Protein AF-A0A1I5ZG43-F1 (afdb_monomer)

Sequence (132 aa):
MWAELVRTEQGEQDSATDPEVGKAPPLRSTNGYVPAGAVTEVSAPRVLEYAWLHEDEPVGRVRWELSYDDEVGSRLVLTQTVPAHLARLLPVALAAWQVHLELFFAALHGEIRCPWPTERTDELTRRYAERS

InterPro domains:
  IPR023393 START-like domain superfamily [G3DSA:3.30.530.20] (7-132)

Solvent-accessible surface area (backbone atoms only — not comparable to full-atom values): 8101 Å² total; per-residue (Å²): 138,88,88,85,83,86,86,87,86,86,84,85,84,82,72,87,63,78,74,46,69,73,34,71,60,59,69,93,81,58,56,94,82,56,44,75,36,40,17,71,43,70,45,88,90,34,37,43,27,24,28,28,36,57,95,90,37,79,60,36,40,39,36,41,39,45,48,78,42,97,89,83,41,78,45,79,47,79,49,73,54,76,48,77,94,52,54,88,50,46,25,54,48,53,16,45,51,52,49,51,51,58,46,52,56,34,40,76,73,72,42,81,77,76,73,78,64,58,72,59,32,54,53,37,20,53,58,38,55,77,74,110

Radius of gyration: 17.28 Å; Cα contacts (8 Å, |Δi|>4): 172; chains: 1; bounding box: 50×45×38 Å

Foldseek 3Di:
DPPDPPDPDPPDPPPVDPQDFQDWDRPLVDDDLFAWDGWHDDDPPAKTKTFTDDPNDGAWMWIWGWDADPVPGIDIDIDTDHDPVRVVSVLLVVLRVVQSVVQVVCVVVVHHDPDRPVVSSVVSSVVVVVVD

Nearest PDB structures (foldseek):
  4fpw-assembly3_B  TM=7.584E-01  e=2.970E-03  Micromonospora echinospora
  4fpw-assembly3_A  TM=7.471E-01  e=9.300E-03  Micromonospora echinospora
  2luz-assembly1_A  TM=7.231E-01  e=2.432E-02  Micromonospora echinospora
  6pny-assembly1_A  TM=4.427E-01  e=4.347E-01  Francisella tularensis subsp. tularensis SCHU S4
  4r9m-assembly1_C  TM=5.813E-01  e=1.838E+00  Escherichia coli K-12

Organism: NCBI:txid587909

Structure (mmCIF, N/CA/C/O backbone):
data_AF-A0A1I5ZG43-F1
#
_entry.id   AF-A0A1I5ZG43-F1
#
loop_
_atom_site.group_PDB
_atom_site.id
_atom_site.type_symbol
_atom_site.label_atom_id
_atom_site.label_alt_id
_atom_site.label_comp_id
_atom_site.label_asym_id
_atom_site.label_entity_id
_atom_site.label_seq_id
_atom_site.pdbx_PDB_ins_code
_atom_site.Cartn_x
_atom_site.Cartn_y
_atom_site.Cartn_z
_atom_site.occupancy
_atom_site.B_iso_or_equiv
_atom_site.auth_seq_id
_atom_site.auth_comp_id
_atom_site.auth_asym_id
_atom_site.auth_atom_id
_atom_site.pdbx_PDB_model_num
ATOM 1 N N . MET A 1 1 ? 31.359 30.556 17.373 1.00 36.28 1 MET A N 1
ATOM 2 C CA . MET A 1 1 ? 31.011 30.498 15.940 1.00 36.28 1 MET A CA 1
ATOM 3 C C . MET A 1 1 ? 30.624 29.049 15.667 1.00 36.28 1 MET A C 1
ATOM 5 O O . MET A 1 1 ? 31.503 28.227 15.493 1.00 36.28 1 MET A O 1
ATOM 9 N N . TRP A 1 2 ? 29.342 28.714 15.837 1.00 37.62 2 TRP A N 1
ATOM 10 C CA . TRP A 1 2 ? 28.825 27.338 15.987 1.00 37.62 2 TRP A CA 1
ATOM 11 C C . TRP A 1 2 ? 28.055 26.852 14.741 1.00 37.62 2 TRP A C 1
ATOM 13 O O . TRP A 1 2 ? 27.032 26.191 14.859 1.00 37.62 2 TRP A O 1
ATOM 23 N N . ALA A 1 3 ? 28.496 27.216 13.537 1.00 41.72 3 ALA A N 1
ATOM 24 C CA . ALA A 1 3 ? 27.697 27.054 12.317 1.00 41.72 3 ALA A CA 1
ATOM 25 C C . ALA A 1 3 ? 28.169 25.921 11.387 1.00 41.72 3 ALA A C 1
ATOM 27 O O . ALA A 1 3 ? 28.091 26.073 10.173 1.00 41.72 3 ALA A O 1
ATOM 28 N N . GLU A 1 4 ? 28.638 24.792 11.927 1.00 43.75 4 GLU A N 1
ATOM 29 C CA . GLU A 1 4 ? 29.155 23.697 11.082 1.00 43.75 4 GLU A CA 1
ATOM 30 C C . GLU A 1 4 ? 28.833 22.277 11.578 1.00 43.75 4 GLU A C 1
ATOM 32 O O . GLU A 1 4 ? 29.546 21.333 11.266 1.00 43.75 4 GLU A O 1
ATOM 37 N N . LEU A 1 5 ? 27.740 22.098 12.333 1.00 50.06 5 LEU A N 1
ATOM 38 C CA . LEU A 1 5 ? 27.411 20.798 12.944 1.00 50.06 5 LEU A CA 1
ATOM 39 C C . LEU A 1 5 ? 26.039 20.194 12.605 1.00 50.06 5 LEU A C 1
ATOM 41 O O . LEU A 1 5 ? 25.608 19.284 13.299 1.00 50.06 5 LEU A O 1
ATOM 45 N N . VAL A 1 6 ? 25.346 20.622 11.543 1.00 49.09 6 VAL A N 1
ATOM 46 C CA . VAL A 1 6 ? 24.092 19.950 11.125 1.00 49.09 6 VAL A CA 1
ATOM 47 C C . VAL A 1 6 ? 23.915 19.977 9.605 1.00 49.09 6 VAL A C 1
ATOM 49 O O . VAL A 1 6 ? 23.073 20.719 9.094 1.00 49.09 6 VAL A O 1
ATOM 52 N N . ARG A 1 7 ? 24.710 19.213 8.836 1.00 43.28 7 ARG A N 1
ATOM 53 C CA . ARG A 1 7 ? 24.337 18.962 7.426 1.00 43.28 7 ARG A CA 1
ATOM 54 C C . ARG A 1 7 ? 24.888 17.714 6.722 1.00 43.28 7 ARG A C 1
ATOM 56 O O . ARG A 1 7 ? 24.869 17.680 5.497 1.00 43.28 7 ARG A O 1
ATOM 63 N N . THR A 1 8 ? 25.294 16.669 7.437 1.00 38.72 8 THR A N 1
ATOM 64 C CA . THR A 1 8 ? 25.836 15.452 6.790 1.00 38.72 8 THR A CA 1
ATOM 65 C C . THR A 1 8 ? 25.408 14.141 7.456 1.00 38.72 8 THR A C 1
ATOM 67 O O . THR A 1 8 ? 26.182 13.198 7.493 1.00 38.72 8 THR A O 1
ATOM 70 N N . GLU A 1 9 ? 24.165 14.040 7.943 1.00 35.47 9 GLU A N 1
ATOM 71 C CA . GLU A 1 9 ? 23.626 12.770 8.484 1.00 35.47 9 GLU A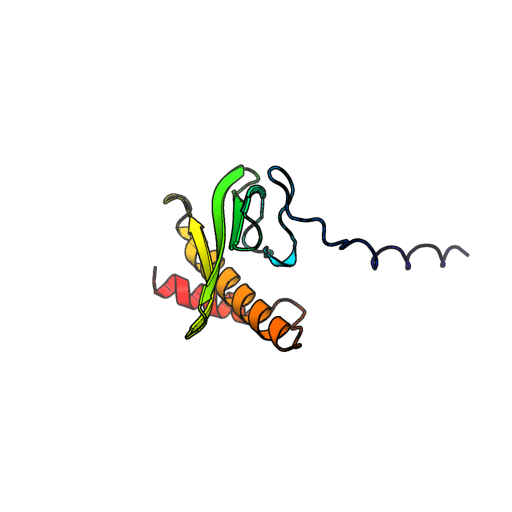 CA 1
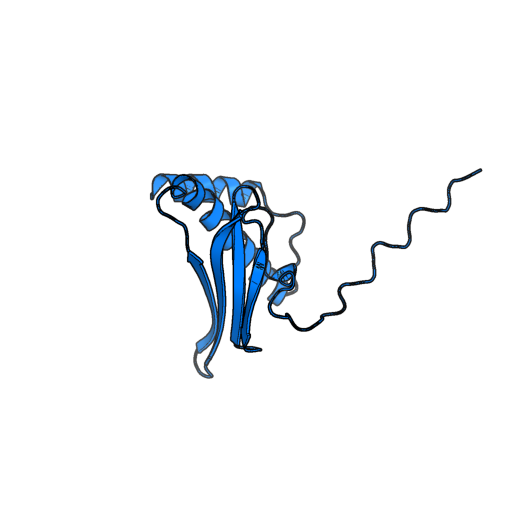ATOM 72 C C . GLU A 1 9 ? 22.196 12.437 8.007 1.00 35.47 9 GLU A C 1
ATOM 74 O O . GLU A 1 9 ? 21.424 11.809 8.721 1.00 35.47 9 GLU A O 1
ATOM 79 N N . GLN A 1 10 ? 21.802 12.846 6.794 1.00 40.44 10 GLN A N 1
ATOM 80 C CA . GLN A 1 10 ? 20.482 12.489 6.225 1.00 40.44 10 GLN A CA 1
ATOM 81 C C . GLN A 1 10 ? 20.544 11.855 4.825 1.00 40.44 10 GLN A C 1
ATOM 83 O O . GLN A 1 10 ? 19.561 11.868 4.092 1.00 40.44 10 GLN A O 1
ATOM 88 N N . GLY A 1 11 ? 21.696 11.292 4.448 1.00 38.09 11 GLY A N 1
ATOM 89 C CA . GLY A 1 11 ? 21.906 10.696 3.123 1.00 38.09 11 GLY A CA 1
ATOM 90 C C . GLY A 1 11 ? 22.097 9.179 3.082 1.00 38.09 11 GLY A C 1
ATOM 91 O O . GLY A 1 11 ? 22.130 8.627 1.991 1.00 38.09 11 GLY A O 1
ATOM 92 N N . GLU A 1 12 ? 22.224 8.490 4.217 1.00 39.84 12 GLU A N 1
ATOM 93 C CA . GLU A 1 12 ? 22.793 7.137 4.216 1.00 39.84 12 GLU A CA 1
ATOM 94 C C . GLU A 1 12 ? 22.157 6.260 5.303 1.00 39.84 12 GLU A C 1
ATOM 96 O O . GLU A 1 12 ? 22.670 6.194 6.417 1.00 39.84 12 GLU A O 1
ATOM 101 N N . GLN A 1 13 ? 21.006 5.647 4.997 1.00 39.19 13 GLN A N 1
ATOM 102 C CA . GLN A 1 13 ? 20.507 4.393 5.598 1.00 39.19 13 GLN A CA 1
ATOM 103 C C . GLN A 1 13 ? 19.151 4.004 4.974 1.00 39.19 13 GLN A C 1
ATOM 105 O O . GLN A 1 13 ? 18.124 3.936 5.635 1.00 39.19 13 GLN A O 1
ATOM 110 N N . ASP A 1 14 ? 19.152 3.741 3.669 1.00 43.97 14 ASP A N 1
ATOM 111 C CA . ASP A 1 14 ? 18.188 2.820 3.051 1.00 43.97 14 ASP A CA 1
ATOM 112 C C . ASP A 1 14 ? 19.014 1.621 2.565 1.00 43.97 14 ASP A C 1
ATOM 114 O O . ASP A 1 14 ? 19.097 1.320 1.376 1.00 43.97 14 ASP A O 1
ATOM 118 N N . SER A 1 15 ? 19.768 0.991 3.480 1.00 40.56 15 SER A N 1
ATOM 119 C CA . SER A 1 15 ? 20.308 -0.335 3.193 1.00 40.56 15 SER A CA 1
ATOM 120 C C . SER A 1 15 ? 19.087 -1.224 3.052 1.00 40.56 15 SER A C 1
ATOM 122 O O . SER A 1 15 ? 18.428 -1.485 4.061 1.00 40.56 15 SER A O 1
ATOM 124 N N . ALA A 1 16 ? 18.759 -1.591 1.810 1.00 55.62 16 ALA A N 1
ATOM 125 C CA . ALA A 1 16 ? 17.670 -2.486 1.450 1.00 55.62 16 ALA A CA 1
ATOM 126 C C . ALA A 1 16 ? 17.824 -3.791 2.239 1.00 55.62 16 ALA A C 1
ATOM 128 O O . ALA A 1 16 ? 18.484 -4.734 1.817 1.00 55.62 16 ALA A O 1
ATOM 129 N N . THR A 1 17 ? 17.289 -3.775 3.451 1.00 67.00 17 THR A N 1
ATOM 130 C CA . THR A 1 17 ? 17.167 -4.933 4.311 1.00 67.00 17 THR A CA 1
ATOM 131 C C . THR A 1 17 ? 15.920 -5.614 3.805 1.00 67.00 17 THR A C 1
ATOM 133 O O . THR A 1 17 ? 14.896 -4.944 3.615 1.00 67.00 17 THR A O 1
ATOM 136 N N . ASP A 1 18 ? 16.024 -6.906 3.515 1.00 84.12 18 ASP A N 1
ATOM 137 C CA . ASP A 1 18 ? 14.862 -7.661 3.077 1.00 84.12 18 ASP A CA 1
ATOM 138 C C . ASP A 1 18 ? 13.730 -7.449 4.090 1.00 84.12 18 ASP A C 1
ATOM 140 O O . ASP A 1 18 ? 13.981 -7.412 5.298 1.00 84.12 18 ASP A O 1
ATOM 144 N N . PRO A 1 19 ? 12.491 -7.227 3.627 1.00 90.50 19 PRO A N 1
ATOM 145 C CA . PRO A 1 19 ? 11.383 -7.020 4.539 1.00 90.50 19 PRO A CA 1
ATOM 146 C C . PRO A 1 19 ? 11.250 -8.226 5.474 1.00 90.50 19 PRO A C 1
ATOM 148 O O . PRO A 1 19 ? 11.302 -9.378 5.042 1.00 90.50 19 PRO A O 1
ATOM 151 N N . GLU A 1 20 ? 11.043 -7.951 6.758 1.00 95.12 20 GLU A N 1
ATOM 152 C CA . GLU A 1 20 ? 10.937 -8.966 7.805 1.00 95.12 20 GLU A CA 1
ATOM 153 C C . GLU A 1 20 ? 9.598 -8.851 8.532 1.00 95.12 20 GLU A C 1
ATOM 155 O O . GLU A 1 20 ? 9.153 -7.756 8.887 1.00 95.12 20 GLU A O 1
ATOM 160 N N . VAL A 1 21 ? 8.971 -9.996 8.811 1.00 97.25 21 VAL A N 1
ATOM 161 C CA . VAL A 1 21 ? 7.737 -10.058 9.604 1.00 97.25 21 VAL A CA 1
ATOM 162 C C . VAL A 1 21 ? 7.967 -9.447 10.989 1.00 97.25 21 VAL A C 1
ATOM 164 O O . VAL A 1 21 ? 8.966 -9.711 11.655 1.00 97.25 21 VAL A O 1
ATOM 167 N N . GLY A 1 22 ? 7.024 -8.613 11.427 1.00 97.19 22 GLY A N 1
ATOM 168 C CA . GLY A 1 22 ? 7.095 -7.875 12.687 1.00 97.19 22 GLY A CA 1
ATOM 169 C C . GLY A 1 22 ? 7.900 -6.571 12.625 1.00 97.19 22 GLY A C 1
ATOM 170 O O . GLY A 1 22 ? 7.943 -5.853 13.624 1.00 97.19 22 GLY A O 1
ATOM 171 N N . LYS A 1 23 ? 8.523 -6.232 11.487 1.00 96.69 23 LYS A N 1
ATOM 172 C CA . LYS A 1 23 ? 9.212 -4.947 11.267 1.00 96.69 23 LYS A CA 1
ATOM 173 C C . LYS A 1 23 ? 8.352 -3.978 10.462 1.00 96.69 23 LYS A C 1
ATOM 175 O O . LYS A 1 23 ? 7.285 -4.338 9.971 1.00 96.69 23 LYS A O 1
ATOM 180 N N . ALA A 1 24 ? 8.806 -2.733 10.346 1.00 96.19 24 ALA A N 1
ATOM 181 C CA . ALA A 1 24 ? 8.173 -1.765 9.460 1.00 96.19 24 ALA A CA 1
ATOM 182 C C . ALA A 1 24 ? 8.357 -2.192 7.988 1.00 96.19 24 ALA A C 1
ATOM 184 O O . ALA A 1 24 ? 9.437 -2.669 7.630 1.00 96.19 24 ALA A O 1
ATOM 185 N N . PRO A 1 25 ? 7.335 -2.028 7.132 1.00 96.38 25 PRO A N 1
ATOM 186 C CA . PRO A 1 25 ? 7.474 -2.287 5.706 1.00 96.38 25 PRO A CA 1
ATOM 187 C C . PRO A 1 25 ? 8.414 -1.264 5.046 1.00 96.38 25 PRO A C 1
ATOM 189 O O . PRO A 1 25 ? 8.556 -0.142 5.544 1.00 96.38 25 PRO A O 1
ATOM 192 N N . PRO A 1 26 ? 9.025 -1.604 3.897 1.00 94.81 26 PRO A N 1
ATOM 193 C CA . PRO A 1 26 ? 9.867 -0.677 3.149 1.00 94.81 26 PRO A CA 1
ATOM 194 C C . PRO A 1 26 ? 9.106 0.594 2.767 1.00 94.81 26 PRO A C 1
ATOM 196 O O . PRO A 1 26 ? 7.980 0.517 2.268 1.00 94.81 26 PRO A O 1
ATOM 199 N N . LEU A 1 27 ? 9.739 1.762 2.900 1.00 91.62 27 LEU A N 1
ATOM 200 C CA . LEU A 1 27 ? 9.089 3.055 2.645 1.00 91.62 27 LEU A CA 1
ATOM 201 C C . LEU A 1 27 ? 8.495 3.157 1.229 1.00 91.62 27 LEU A C 1
ATOM 203 O O . LEU A 1 27 ? 7.435 3.735 1.028 1.00 91.62 27 LEU A O 1
ATOM 207 N N . ARG A 1 28 ? 9.135 2.528 0.236 1.00 91.81 28 ARG A N 1
ATOM 208 C CA . ARG A 1 28 ? 8.670 2.521 -1.166 1.00 91.81 28 ARG A CA 1
ATOM 209 C C . ARG A 1 28 ? 7.370 1.738 -1.390 1.00 91.81 28 ARG A C 1
ATOM 211 O O . ARG A 1 28 ? 6.764 1.864 -2.453 1.00 91.81 28 ARG A O 1
ATOM 218 N N . SER A 1 29 ? 6.949 0.947 -0.406 1.00 94.25 29 SER A N 1
ATOM 219 C CA . SER A 1 29 ? 5.678 0.218 -0.406 1.00 94.25 29 SER A CA 1
ATOM 220 C C . SER A 1 29 ? 4.571 0.925 0.387 1.00 94.25 29 SER A C 1
ATOM 222 O O . SER A 1 29 ? 3.442 0.451 0.386 1.00 94.25 29 SER A O 1
ATOM 224 N N . THR A 1 30 ? 4.844 2.071 1.027 1.00 96.50 30 THR A N 1
ATOM 225 C CA . THR A 1 30 ? 3.876 2.803 1.865 1.00 96.50 30 THR A CA 1
ATOM 226 C C . THR A 1 30 ? 3.624 4.232 1.376 1.00 96.50 30 THR A C 1
ATOM 228 O O . THR A 1 30 ? 4.384 4.780 0.582 1.00 96.50 30 THR A O 1
ATOM 231 N N . ASN A 1 31 ? 2.544 4.857 1.856 1.00 96.12 31 ASN A N 1
ATOM 232 C CA . ASN A 1 31 ? 2.223 6.257 1.572 1.00 96.12 31 ASN A CA 1
ATOM 233 C C . ASN A 1 31 ? 1.786 6.998 2.847 1.00 96.12 31 ASN A C 1
ATOM 235 O O . ASN A 1 31 ? 1.496 6.382 3.869 1.00 96.12 31 ASN A O 1
ATOM 239 N N . GLY A 1 32 ? 1.722 8.331 2.779 1.00 94.62 32 GLY A N 1
ATOM 240 C CA . GLY A 1 32 ? 1.404 9.177 3.936 1.00 94.62 32 GLY A CA 1
ATOM 241 C C . GLY A 1 32 ? -0.075 9.225 4.347 1.00 94.62 32 GLY A C 1
ATOM 242 O O . GLY A 1 32 ? -0.383 9.798 5.386 1.00 94.62 32 GLY A O 1
ATOM 243 N N . TYR A 1 33 ? -0.991 8.654 3.559 1.00 96.69 33 TYR A N 1
ATOM 244 C CA . TYR A 1 33 ? -2.441 8.702 3.810 1.00 96.69 33 TYR A CA 1
ATOM 245 C C . TYR A 1 33 ? -2.978 7.421 4.454 1.00 96.69 33 TYR A C 1
ATOM 247 O O . TYR A 1 33 ? -4.035 7.442 5.082 1.00 96.69 33 TYR A O 1
ATOM 255 N N . VAL A 1 34 ? -2.262 6.307 4.290 1.00 97.06 34 VAL A N 1
ATOM 256 C CA . VAL A 1 34 ? -2.581 5.004 4.879 1.00 97.06 34 VAL A CA 1
ATOM 257 C C . VAL A 1 34 ? -1.412 4.607 5.785 1.00 97.06 34 VAL A C 1
ATOM 259 O O . VAL A 1 34 ? -0.461 3.985 5.302 1.00 97.06 34 VAL A O 1
ATOM 262 N N . PRO A 1 35 ? -1.444 4.984 7.080 1.00 97.19 35 PRO A N 1
ATOM 263 C CA . PRO A 1 35 ? -0.360 4.691 8.010 1.00 97.19 35 PRO A CA 1
ATOM 264 C C . PRO A 1 35 ? -0.070 3.192 8.072 1.00 97.19 35 PRO A C 1
ATOM 266 O O . PRO A 1 35 ? -0.980 2.375 8.234 1.00 97.19 35 PRO A O 1
ATOM 269 N N . ALA A 1 36 ? 1.199 2.826 7.924 1.00 97.69 36 ALA A N 1
ATOM 270 C CA . ALA A 1 36 ? 1.621 1.435 7.914 1.00 97.69 36 ALA A CA 1
ATOM 271 C C . ALA A 1 36 ? 1.951 0.940 9.327 1.00 97.69 36 ALA A C 1
ATOM 273 O O . ALA A 1 36 ? 2.663 1.599 10.082 1.00 97.69 36 ALA A O 1
ATOM 274 N N . GLY A 1 37 ? 1.443 -0.243 9.656 1.00 97.75 37 GLY A N 1
ATOM 275 C CA . GLY A 1 37 ? 1.848 -1.037 10.807 1.00 97.75 37 GLY A CA 1
ATOM 276 C C . GLY A 1 37 ? 2.941 -2.037 10.438 1.00 97.75 37 GLY A C 1
ATOM 277 O O . GLY A 1 37 ? 3.591 -1.924 9.399 1.00 97.75 37 GLY A O 1
ATOM 278 N N . ALA A 1 38 ? 3.141 -3.036 11.296 1.00 98.00 38 ALA A N 1
ATOM 279 C CA . ALA A 1 38 ? 4.148 -4.065 11.070 1.00 98.00 38 ALA A CA 1
ATOM 280 C C . ALA A 1 38 ? 3.796 -4.988 9.888 1.00 98.00 38 ALA A C 1
ATOM 282 O O . ALA A 1 38 ? 2.626 -5.275 9.618 1.00 98.00 38 ALA A O 1
ATOM 283 N N . VAL A 1 39 ? 4.835 -5.491 9.224 1.00 98.56 39 VAL A N 1
ATOM 284 C CA . VAL A 1 39 ? 4.769 -6.552 8.215 1.00 98.56 39 VAL A CA 1
ATOM 285 C C . VAL A 1 39 ? 4.206 -7.827 8.835 1.00 98.56 39 VAL A C 1
ATOM 287 O O . VAL A 1 39 ? 4.671 -8.278 9.883 1.00 98.56 39 VAL A O 1
ATOM 290 N N . THR A 1 40 ? 3.212 -8.412 8.175 1.00 98.38 40 THR A N 1
ATOM 291 C CA . THR A 1 40 ? 2.512 -9.632 8.596 1.00 98.38 40 THR A CA 1
ATOM 292 C C . THR A 1 40 ? 2.894 -10.843 7.749 1.00 98.38 40 THR A C 1
ATOM 294 O O . THR A 1 40 ? 2.889 -11.958 8.265 1.00 98.38 40 THR A O 1
ATOM 297 N N . GLU A 1 41 ? 3.281 -10.646 6.486 1.00 98.12 41 GLU A N 1
ATOM 298 C CA . GLU A 1 41 ? 3.706 -11.719 5.579 1.00 98.12 41 GLU A CA 1
ATOM 299 C C . GLU A 1 41 ? 4.775 -11.220 4.603 1.00 98.12 41 GLU A C 1
ATOM 301 O O . GLU A 1 41 ? 4.669 -10.125 4.047 1.00 98.12 41 GLU A O 1
ATOM 306 N N . VAL A 1 42 ? 5.787 -12.052 4.354 1.00 97.81 42 VAL A N 1
ATOM 307 C CA . VAL A 1 42 ? 6.780 -11.846 3.294 1.00 97.81 42 VAL A CA 1
ATOM 308 C C . VAL A 1 42 ? 7.007 -13.167 2.578 1.00 97.81 42 VAL A C 1
ATOM 310 O O . VAL A 1 42 ? 7.341 -14.174 3.199 1.00 97.81 42 VAL A O 1
ATOM 313 N N . SER A 1 43 ? 6.865 -13.152 1.257 1.00 96.62 43 SER A N 1
ATOM 314 C CA . SER A 1 43 ? 7.267 -14.252 0.383 1.00 96.62 43 SER A CA 1
ATOM 315 C C . SER A 1 43 ? 7.984 -13.658 -0.820 1.00 96.62 43 SER A C 1
ATOM 317 O O . SER A 1 43 ? 7.376 -13.390 -1.855 1.00 96.62 43 SER A O 1
ATOM 319 N N . ALA A 1 44 ? 9.272 -13.350 -0.667 1.00 92.12 44 ALA A N 1
ATOM 320 C CA . ALA A 1 44 ? 10.040 -12.697 -1.720 1.00 92.12 44 ALA A CA 1
ATOM 321 C C . ALA A 1 44 ? 10.173 -13.602 -2.967 1.00 92.12 44 ALA A C 1
ATOM 323 O O . ALA A 1 44 ? 10.377 -14.809 -2.825 1.00 92.12 44 ALA A O 1
ATOM 324 N N . PRO A 1 45 ? 10.079 -13.054 -4.198 1.00 91.38 45 PRO A N 1
ATOM 325 C CA . PRO A 1 45 ? 9.783 -11.659 -4.564 1.00 91.38 45 PRO A CA 1
ATOM 326 C C . PRO A 1 45 ? 8.282 -11.396 -4.832 1.00 91.38 45 PRO A C 1
ATOM 328 O O . PRO A 1 45 ? 7.934 -10.460 -5.547 1.00 91.38 45 PRO A O 1
ATOM 331 N N . ARG A 1 46 ? 7.388 -12.269 -4.357 1.00 95.06 46 ARG A N 1
ATOM 332 C CA . ARG A 1 46 ? 5.980 -12.350 -4.777 1.00 95.06 46 ARG A CA 1
ATOM 333 C C . ARG A 1 46 ? 5.013 -11.610 -3.864 1.00 95.06 46 ARG A C 1
ATOM 335 O O . ARG A 1 46 ? 4.050 -11.050 -4.368 1.00 95.06 46 ARG A O 1
ATOM 342 N N . VAL A 1 47 ? 5.226 -11.627 -2.552 1.00 97.75 47 VAL A N 1
ATOM 343 C CA . VAL A 1 47 ? 4.259 -11.104 -1.577 1.00 97.75 47 VAL A CA 1
ATOM 344 C C . VAL A 1 47 ? 4.942 -10.232 -0.536 1.00 97.75 47 VAL A C 1
ATOM 346 O O . VAL A 1 47 ? 5.952 -10.630 0.048 1.00 97.75 47 VAL A O 1
ATOM 349 N N . LEU A 1 48 ? 4.317 -9.089 -0.263 1.00 98.38 48 LEU A N 1
ATOM 350 C CA . LEU A 1 48 ? 4.525 -8.281 0.933 1.00 98.38 48 LEU A CA 1
ATOM 351 C C . LEU A 1 48 ? 3.157 -7.914 1.516 1.00 98.38 48 LEU A C 1
ATOM 353 O O . LEU A 1 48 ? 2.339 -7.290 0.843 1.00 98.38 48 LEU A O 1
ATOM 357 N N . GLU A 1 49 ? 2.912 -8.267 2.771 1.00 98.69 49 GLU A N 1
ATOM 358 C CA . GLU A 1 49 ? 1.709 -7.880 3.500 1.00 98.69 49 GLU A CA 1
ATOM 359 C C . GLU A 1 49 ? 2.080 -7.185 4.806 1.00 98.69 49 GLU A C 1
ATOM 361 O O . GLU A 1 49 ? 3.011 -7.596 5.499 1.00 98.69 49 GLU A O 1
ATOM 366 N N . TYR A 1 50 ? 1.345 -6.134 5.151 1.00 98.69 50 TYR A N 1
ATOM 367 C CA . TYR A 1 50 ? 1.486 -5.436 6.423 1.00 98.69 50 TYR A CA 1
ATOM 368 C C . TYR A 1 50 ? 0.135 -4.928 6.919 1.00 98.69 50 TYR A C 1
ATOM 370 O O . TYR A 1 50 ? -0.806 -4.715 6.146 1.00 98.69 50 TYR A O 1
ATOM 378 N N . ALA A 1 51 ? 0.032 -4.721 8.230 1.00 98.44 51 ALA A N 1
ATOM 379 C CA . ALA A 1 51 ? -1.127 -4.073 8.826 1.00 98.44 51 ALA A CA 1
ATOM 380 C C . ALA A 1 51 ? -1.205 -2.601 8.395 1.00 98.44 51 ALA A C 1
ATOM 382 O O . ALA A 1 51 ? -0.176 -1.956 8.229 1.00 98.44 51 ALA A O 1
ATOM 383 N N . TRP A 1 52 ? -2.402 -2.030 8.277 1.00 98.06 52 TRP A N 1
ATOM 384 C CA . TRP A 1 52 ? -2.556 -0.571 8.237 1.00 98.06 52 TRP A CA 1
ATOM 385 C C . TRP A 1 52 ? -3.271 -0.080 9.488 1.00 98.06 52 TRP A C 1
ATOM 387 O O . TRP A 1 52 ? -4.102 -0.794 10.062 1.00 98.06 52 TRP A O 1
ATOM 397 N N . LEU A 1 53 ? -2.903 1.123 9.913 1.00 98.19 53 LEU A N 1
ATOM 398 C CA . LEU A 1 53 ? -3.306 1.684 11.191 1.00 98.19 53 LEU A CA 1
ATOM 399 C C . LEU A 1 53 ? -4.357 2.777 11.008 1.00 98.19 53 LEU A C 1
ATOM 401 O O . LEU A 1 53 ? -4.293 3.587 10.078 1.00 98.19 53 LEU A O 1
ATOM 405 N N . HIS A 1 54 ? -5.291 2.830 11.946 1.00 97.25 54 HIS A N 1
ATOM 406 C CA . HIS A 1 54 ? -6.168 3.969 12.164 1.00 97.25 54 HIS A CA 1
ATOM 407 C C . HIS A 1 54 ? -6.165 4.271 13.657 1.00 97.25 54 HIS A C 1
ATOM 409 O O . HIS A 1 54 ? -6.406 3.367 14.447 1.00 97.25 54 HIS A O 1
ATOM 415 N N . GLU A 1 55 ? -5.865 5.519 14.030 1.00 95.81 55 GLU A N 1
ATOM 416 C CA . GLU A 1 55 ? -5.701 5.906 15.443 1.00 95.81 55 GLU A CA 1
ATOM 417 C C . GLU A 1 55 ? -4.676 5.010 16.169 1.00 95.81 55 GLU A C 1
ATOM 419 O O . GLU A 1 55 ? -4.917 4.533 17.270 1.00 95.81 55 GLU A O 1
ATOM 424 N N . ASP A 1 56 ? -3.542 4.752 15.502 1.00 95.12 56 ASP A N 1
ATOM 425 C CA . ASP A 1 56 ? -2.430 3.896 15.953 1.00 95.12 56 ASP A CA 1
ATOM 426 C C . ASP A 1 56 ? -2.765 2.406 16.174 1.00 95.12 56 ASP A C 1
ATOM 428 O O . ASP A 1 56 ? -1.883 1.620 16.518 1.00 95.12 56 ASP A O 1
ATOM 432 N N . GLU A 1 57 ? -3.992 1.980 15.863 1.00 96.94 57 GLU A N 1
ATOM 433 C CA . GLU A 1 57 ? -4.436 0.592 16.000 1.00 96.94 57 GLU A CA 1
ATOM 434 C C . GLU A 1 57 ? -4.540 -0.128 14.642 1.00 96.94 57 GLU A C 1
ATOM 436 O O . GLU A 1 57 ? -5.036 0.450 13.665 1.00 96.94 57 GLU A O 1
ATOM 441 N N . PRO A 1 58 ? -4.118 -1.405 14.535 1.00 97.44 58 PRO A N 1
ATOM 442 C CA . PRO A 1 58 ? -4.307 -2.212 13.333 1.00 97.44 58 PRO A CA 1
ATOM 443 C C . PRO A 1 58 ? -5.787 -2.443 13.021 1.00 97.44 58 PRO A C 1
ATOM 445 O O . PRO A 1 58 ? -6.502 -3.114 13.764 1.00 97.44 58 PRO A O 1
ATOM 448 N N . VAL A 1 59 ? -6.243 -1.953 11.870 1.00 97.69 59 VAL A N 1
ATOM 449 C CA . VAL A 1 59 ? -7.655 -2.061 11.449 1.00 97.69 59 VAL A CA 1
ATOM 450 C C . VAL A 1 59 ? -7.850 -2.894 10.183 1.00 97.69 59 VAL A C 1
ATOM 452 O O . VAL A 1 59 ? -8.973 -3.181 9.775 1.00 97.69 59 VAL A O 1
ATOM 455 N N . GLY A 1 60 ? -6.767 -3.332 9.553 1.00 97.12 60 GLY A N 1
ATOM 456 C CA . GLY A 1 60 ? -6.803 -4.216 8.399 1.00 97.12 60 GLY A CA 1
ATOM 457 C C . GLY A 1 60 ? -5.407 -4.456 7.851 1.00 97.12 60 GLY A C 1
ATOM 458 O O . GLY A 1 60 ? -4.413 -4.195 8.525 1.00 97.12 60 GLY A O 1
ATOM 459 N N . ARG A 1 61 ? -5.330 -4.925 6.607 1.00 98.19 61 ARG A N 1
ATOM 460 C CA . ARG A 1 61 ? -4.068 -5.208 5.920 1.00 98.19 61 ARG A CA 1
ATOM 461 C C . ARG A 1 61 ? -3.983 -4.529 4.563 1.00 98.19 61 ARG A C 1
ATOM 463 O O . ARG A 1 61 ? -5.012 -4.287 3.927 1.00 98.19 61 ARG A O 1
ATOM 470 N N . VAL A 1 62 ? -2.757 -4.271 4.133 1.00 98.62 62 VAL A N 1
ATOM 471 C CA . VAL A 1 62 ? -2.393 -3.951 2.756 1.00 98.62 62 VAL A CA 1
ATOM 472 C C . VAL A 1 62 ? -1.513 -5.084 2.253 1.00 98.62 62 VAL A C 1
ATOM 474 O O . VAL A 1 62 ? -0.522 -5.435 2.889 1.00 98.62 62 VAL A O 1
ATOM 477 N N . ARG A 1 63 ? -1.892 -5.664 1.118 1.00 98.62 63 ARG A N 1
ATOM 478 C CA . ARG A 1 63 ? -1.201 -6.781 0.484 1.00 98.62 63 ARG A CA 1
ATOM 479 C C . ARG A 1 63 ? -0.745 -6.372 -0.908 1.00 98.62 63 ARG A C 1
ATOM 481 O O . ARG A 1 63 ? -1.569 -5.975 -1.731 1.00 98.62 63 ARG A O 1
ATOM 488 N N . TRP A 1 64 ? 0.552 -6.491 -1.146 1.00 98.38 64 TRP A N 1
ATOM 489 C CA . TRP A 1 64 ? 1.207 -6.345 -2.437 1.00 98.38 64 TRP A CA 1
ATOM 490 C C . TRP A 1 64 ? 1.513 -7.731 -2.989 1.00 98.38 64 TRP A C 1
ATOM 492 O O . TRP A 1 64 ? 2.182 -8.529 -2.333 1.00 98.38 64 TRP A O 1
ATOM 502 N N . GLU A 1 65 ? 1.046 -8.005 -4.200 1.00 98.06 65 GLU A N 1
ATOM 503 C CA . GLU A 1 65 ? 1.259 -9.276 -4.884 1.00 98.06 65 GLU A CA 1
ATOM 504 C C . GLU A 1 65 ? 1.854 -9.020 -6.263 1.00 98.06 65 GLU A C 1
ATOM 506 O O . GLU A 1 65 ? 1.223 -8.409 -7.129 1.00 98.06 65 GLU A O 1
ATOM 511 N N . LEU A 1 66 ? 3.080 -9.493 -6.463 1.00 95.62 66 LEU A N 1
ATOM 512 C CA . LEU A 1 66 ? 3.778 -9.462 -7.733 1.00 95.62 66 LEU A CA 1
ATOM 513 C C . LEU A 1 66 ? 3.739 -10.844 -8.371 1.00 95.62 66 LEU A C 1
ATOM 515 O O . LEU A 1 66 ? 4.162 -11.853 -7.804 1.00 95.62 66 LEU A O 1
ATOM 519 N N . SER A 1 67 ? 3.265 -10.871 -9.603 1.00 94.75 67 SER A N 1
ATOM 520 C CA . SER A 1 67 ? 3.334 -12.032 -10.474 1.00 94.75 67 SER A CA 1
ATOM 521 C C . SER A 1 67 ? 4.048 -11.639 -11.754 1.00 94.75 67 SER A C 1
ATOM 523 O O . SER A 1 67 ? 3.991 -10.490 -12.183 1.00 94.75 67 SER A O 1
ATOM 525 N N . TYR A 1 68 ? 4.757 -12.595 -12.330 1.00 93.12 68 TYR A N 1
ATOM 526 C CA . TYR A 1 68 ? 5.389 -12.448 -13.625 1.00 93.12 68 TYR A CA 1
ATOM 527 C C . TYR A 1 68 ? 4.884 -13.580 -14.504 1.00 93.12 68 TYR A C 1
ATOM 529 O O . TYR A 1 68 ? 4.831 -14.730 -14.054 1.00 93.12 68 TYR A O 1
ATOM 537 N N . ASP A 1 69 ? 4.494 -13.207 -15.711 1.00 91.25 69 ASP A N 1
ATOM 538 C CA . ASP A 1 69 ? 4.048 -14.082 -16.777 1.00 91.25 69 ASP A CA 1
ATOM 539 C C . ASP A 1 69 ? 4.854 -13.742 -18.038 1.00 91.25 69 ASP A C 1
ATOM 541 O O . ASP A 1 69 ? 5.053 -12.564 -18.337 1.00 91.25 69 ASP A O 1
ATOM 545 N N . ASP A 1 70 ? 5.346 -14.751 -18.757 1.00 87.62 70 ASP A N 1
ATOM 546 C CA . ASP A 1 70 ? 6.220 -14.537 -19.919 1.00 87.62 70 ASP A CA 1
ATOM 547 C C . ASP A 1 70 ? 5.494 -13.903 -21.122 1.00 87.62 70 ASP A C 1
ATOM 549 O O . ASP A 1 70 ? 6.143 -13.295 -21.972 1.00 87.62 70 ASP A O 1
ATOM 553 N N . GLU A 1 71 ? 4.163 -14.003 -21.202 1.00 90.38 71 GLU A N 1
ATOM 554 C CA . GLU A 1 71 ? 3.369 -13.438 -22.300 1.00 90.38 71 GLU A CA 1
ATOM 555 C C . GLU A 1 71 ? 2.823 -12.042 -21.960 1.00 90.38 71 GLU A C 1
ATOM 557 O O . GLU A 1 71 ? 2.752 -11.169 -2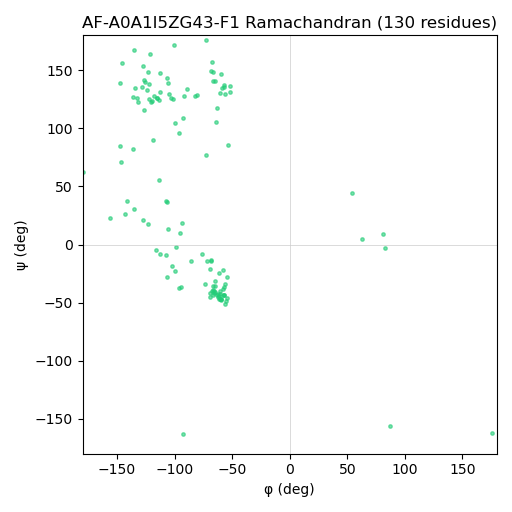2.827 1.00 90.38 71 GLU A O 1
ATOM 562 N N . VAL A 1 72 ? 2.440 -11.819 -20.697 1.00 83.19 72 VAL A N 1
ATOM 563 C CA . VAL A 1 72 ? 1.760 -10.591 -20.237 1.00 83.19 72 VAL A CA 1
ATOM 564 C C . VAL A 1 72 ? 2.705 -9.627 -19.500 1.00 83.19 72 V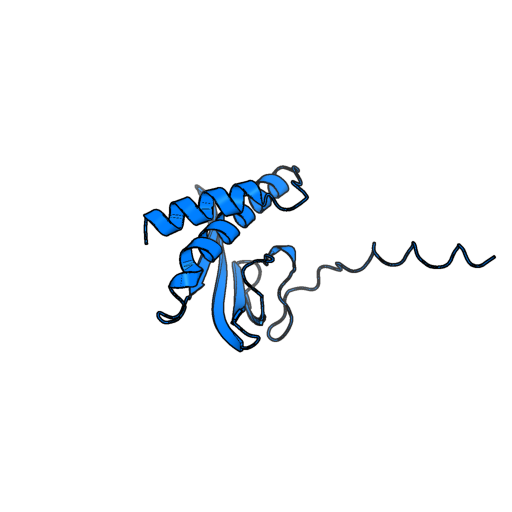AL A C 1
ATOM 566 O O . VAL A 1 72 ? 2.418 -8.433 -19.388 1.00 83.19 72 VAL A O 1
ATOM 569 N N . GLY A 1 73 ? 3.851 -10.115 -19.024 1.00 89.44 73 GLY A N 1
ATOM 570 C CA . GLY A 1 73 ? 4.836 -9.360 -18.254 1.00 89.44 73 GLY A CA 1
ATOM 571 C C . GLY A 1 73 ? 4.562 -9.352 -16.746 1.00 89.44 73 GLY A C 1
ATOM 572 O O . GLY A 1 73 ? 3.918 -10.240 -16.185 1.00 89.44 73 GLY A O 1
ATOM 573 N N . SER A 1 74 ? 5.088 -8.338 -16.056 1.00 91.75 74 SER A N 1
ATOM 574 C CA . SER A 1 74 ? 4.922 -8.189 -14.606 1.00 91.75 74 SER A CA 1
ATOM 575 C C . SER A 1 74 ? 3.568 -7.579 -14.257 1.00 91.75 74 SER A C 1
ATOM 577 O O . SER A 1 74 ? 3.213 -6.498 -14.724 1.00 91.75 74 SER A O 1
ATOM 579 N N . ARG A 1 75 ? 2.844 -8.230 -13.350 1.00 94.12 75 ARG A N 1
ATOM 580 C CA . ARG A 1 75 ? 1.594 -7.742 -12.776 1.00 94.12 75 ARG A CA 1
ATOM 581 C C . ARG A 1 75 ? 1.766 -7.499 -11.285 1.00 94.12 75 ARG A C 1
ATOM 583 O O . ARG A 1 75 ? 2.116 -8.411 -10.540 1.00 94.12 75 ARG A O 1
ATOM 590 N N . LEU A 1 76 ? 1.424 -6.286 -10.865 1.00 95.19 76 LEU A N 1
ATOM 591 C CA . LEU A 1 76 ? 1.275 -5.907 -9.468 1.00 95.19 76 LEU A CA 1
ATOM 592 C C . LEU A 1 76 ? -0.214 -5.799 -9.121 1.00 95.19 76 LEU A C 1
ATOM 594 O O . LEU A 1 76 ? -0.971 -5.117 -9.813 1.00 95.19 76 LEU A O 1
ATOM 598 N N . VAL A 1 77 ? -0.625 -6.452 -8.039 1.00 97.00 77 VAL A N 1
ATOM 599 C CA . VAL A 1 77 ? -1.945 -6.295 -7.425 1.00 97.00 77 VAL A CA 1
ATOM 600 C C . VAL A 1 77 ? -1.757 -5.751 -6.015 1.00 97.00 77 VAL A C 1
ATOM 602 O O . VAL A 1 77 ? -0.993 -6.307 -5.231 1.00 97.00 77 VAL A O 1
ATOM 605 N N . LEU A 1 78 ? -2.462 -4.664 -5.699 1.00 98.25 78 LEU A N 1
ATOM 606 C CA . LEU A 1 78 ? -2.531 -4.102 -4.355 1.00 98.25 78 LEU A CA 1
ATOM 607 C C . LEU A 1 78 ? -3.952 -4.250 -3.826 1.00 98.25 78 LEU A C 1
ATOM 609 O O . LEU A 1 78 ? -4.902 -3.767 -4.442 1.00 98.25 78 LEU A O 1
ATOM 613 N N . THR A 1 79 ? -4.085 -4.889 -2.667 1.00 98.25 79 THR A N 1
ATOM 614 C CA . THR A 1 79 ? -5.364 -5.049 -1.971 1.00 98.25 79 THR A CA 1
ATOM 615 C C . THR A 1 79 ? -5.272 -4.448 -0.575 1.00 98.25 79 THR A C 1
ATOM 617 O O . THR A 1 79 ? -4.425 -4.858 0.212 1.00 98.25 79 THR A O 1
ATOM 620 N N . GLN A 1 80 ? -6.173 -3.523 -0.236 1.00 98.06 80 GLN A N 1
ATOM 621 C CA . GLN A 1 80 ? -6.362 -3.044 1.136 1.00 98.06 80 GLN A CA 1
ATOM 622 C C . GLN A 1 80 ? -7.728 -3.489 1.660 1.00 98.06 80 GLN A C 1
ATOM 624 O O . GLN A 1 80 ? -8.750 -3.271 1.010 1.00 98.06 80 GLN A O 1
ATOM 629 N N . THR A 1 81 ? -7.768 -4.065 2.861 1.00 97.62 81 THR A N 1
ATOM 630 C CA . THR A 1 81 ? -9.038 -4.351 3.543 1.00 97.62 81 THR A CA 1
ATOM 631 C C . THR A 1 81 ? -9.441 -3.198 4.444 1.00 97.62 81 THR A C 1
ATOM 633 O O . THR A 1 81 ? -8.662 -2.816 5.317 1.00 97.62 81 THR A O 1
ATOM 636 N N . VAL A 1 82 ? -10.667 -2.699 4.298 1.00 96.31 82 VAL A N 1
ATOM 637 C CA . VAL A 1 82 ? -11.196 -1.603 5.119 1.00 96.31 82 VAL A CA 1
ATOM 638 C C . VAL A 1 82 ? -12.444 -2.074 5.871 1.00 96.31 82 VAL A C 1
ATOM 640 O O . VAL A 1 82 ? -13.394 -2.525 5.227 1.00 96.31 82 VAL A O 1
ATOM 643 N N . PRO A 1 83 ? -12.472 -1.996 7.215 1.00 96.38 83 PRO A N 1
ATOM 644 C CA . PRO A 1 83 ? -13.670 -2.297 7.991 1.00 96.38 83 PRO A CA 1
ATOM 645 C C . PRO A 1 83 ? -14.843 -1.391 7.617 1.00 96.38 83 PRO A C 1
ATOM 647 O O . PRO A 1 83 ? -14.659 -0.204 7.354 1.00 96.38 83 PRO A O 1
ATOM 650 N N . ALA A 1 84 ? -16.068 -1.917 7.686 1.00 96.38 84 ALA A N 1
ATOM 651 C CA . ALA A 1 84 ? -17.270 -1.171 7.302 1.00 96.38 84 ALA A CA 1
ATOM 652 C C . ALA A 1 84 ? -17.446 0.150 8.079 1.00 96.38 84 ALA A C 1
ATOM 654 O O . ALA A 1 84 ? -17.840 1.159 7.501 1.00 96.38 84 ALA A O 1
ATOM 655 N N . HIS A 1 85 ? -17.092 0.178 9.369 1.00 96.50 85 HIS A N 1
ATOM 656 C CA . HIS A 1 85 ? -17.172 1.393 10.190 1.00 96.50 85 HIS A CA 1
ATOM 657 C C . HIS A 1 85 ? -16.164 2.485 9.774 1.00 96.50 85 HIS A C 1
ATOM 659 O O . HIS A 1 85 ? -16.327 3.643 10.149 1.00 96.50 85 HIS A O 1
ATOM 665 N N . LEU A 1 86 ? -15.159 2.140 8.960 1.00 97.12 86 LEU A N 1
ATOM 666 C CA . LEU A 1 86 ? -14.179 3.061 8.377 1.00 97.12 86 LEU A CA 1
ATOM 667 C C . LEU A 1 86 ? -14.420 3.320 6.885 1.00 97.12 86 LEU A C 1
ATOM 669 O O . LEU A 1 86 ? -13.564 3.908 6.226 1.00 97.12 86 LEU A O 1
ATOM 673 N N . ALA A 1 87 ? -15.585 2.951 6.340 1.00 95.88 87 ALA A N 1
ATOM 674 C CA . ALA A 1 87 ? -15.903 3.142 4.922 1.00 95.88 87 ALA A CA 1
ATOM 675 C C . ALA A 1 87 ? -15.746 4.602 4.450 1.00 95.88 87 ALA A C 1
ATOM 677 O O . ALA A 1 87 ? -15.373 4.839 3.306 1.00 95.88 87 ALA A O 1
ATOM 678 N N . ARG A 1 88 ? -15.920 5.586 5.345 1.00 96.31 88 ARG A N 1
ATOM 679 C CA . ARG A 1 88 ? -15.672 7.014 5.063 1.00 96.31 88 ARG A CA 1
ATOM 680 C C . ARG A 1 88 ? -14.240 7.331 4.604 1.00 96.31 88 ARG A C 1
ATOM 682 O O . ARG A 1 88 ? -14.017 8.380 4.013 1.00 96.31 88 ARG A O 1
ATOM 689 N N . LEU A 1 89 ? -13.268 6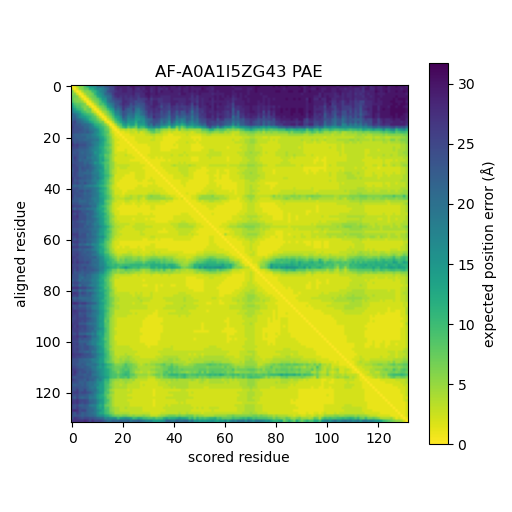.467 4.914 1.00 96.44 89 LEU A N 1
ATOM 690 C CA . LEU A 1 89 ? -11.861 6.630 4.535 1.00 96.44 89 LEU A CA 1
ATOM 691 C C . LEU A 1 89 ? -11.562 6.075 3.134 1.00 96.44 89 LEU A C 1
ATOM 693 O O . LEU A 1 89 ? -10.505 6.378 2.580 1.00 96.44 89 LEU A O 1
ATOM 697 N N . LEU A 1 90 ? -12.476 5.285 2.552 1.00 96.62 90 LEU A N 1
ATOM 698 C CA . LEU A 1 90 ? -12.269 4.622 1.262 1.00 96.62 90 LEU A CA 1
ATOM 699 C C . LEU A 1 90 ? -11.883 5.589 0.135 1.00 96.62 90 LEU A C 1
ATOM 701 O O . LEU A 1 90 ? -10.923 5.273 -0.567 1.00 96.62 90 LEU A O 1
ATOM 705 N N . PRO A 1 91 ? -12.537 6.756 -0.048 1.00 98.31 91 PRO A N 1
ATOM 706 C CA . PRO A 1 91 ? -12.178 7.651 -1.145 1.00 98.31 91 PRO A CA 1
ATOM 707 C C . PRO A 1 91 ? -10.731 8.145 -1.078 1.0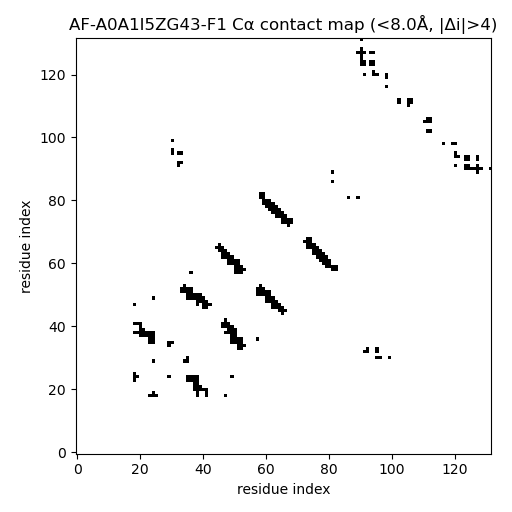0 98.31 91 PRO A C 1
ATOM 709 O O . PRO A 1 91 ? -10.032 8.139 -2.089 1.00 98.31 91 PRO A O 1
ATOM 712 N N . VAL A 1 92 ? -10.268 8.507 0.122 1.00 98.06 92 VAL A N 1
ATOM 713 C CA . VAL A 1 92 ? -8.895 8.980 0.360 1.00 98.06 92 VAL A CA 1
ATOM 714 C C . VAL A 1 92 ? -7.895 7.840 0.172 1.00 98.06 92 VAL A C 1
ATOM 716 O O . VAL A 1 92 ? -6.886 8.019 -0.505 1.00 98.06 92 VAL A O 1
ATOM 719 N N . ALA A 1 93 ? -8.181 6.654 0.718 1.00 97.62 93 ALA A N 1
ATOM 720 C CA . ALA A 1 93 ? -7.304 5.493 0.583 1.00 97.62 93 ALA A CA 1
ATOM 721 C C . ALA A 1 93 ? -7.141 5.064 -0.887 1.00 97.62 93 ALA A C 1
ATOM 723 O O . ALA A 1 93 ? -6.022 4.841 -1.346 1.00 97.62 93 ALA A O 1
ATOM 724 N N . LEU A 1 94 ? -8.239 5.003 -1.649 1.00 98.12 94 LEU A N 1
ATOM 725 C CA . LEU A 1 94 ? -8.207 4.672 -3.077 1.00 98.12 94 LEU A CA 1
ATOM 726 C C . LEU A 1 94 ? -7.426 5.713 -3.886 1.00 98.12 94 LEU A C 1
ATOM 728 O O . LEU A 1 94 ? -6.602 5.344 -4.724 1.00 98.12 94 LEU A O 1
ATOM 732 N N . ALA A 1 95 ? -7.643 7.002 -3.614 1.00 98.44 95 ALA A N 1
ATOM 733 C CA . ALA A 1 95 ? -6.908 8.083 -4.260 1.00 98.44 95 ALA A CA 1
ATOM 734 C C . ALA A 1 95 ? -5.405 7.998 -3.981 1.00 98.44 95 ALA A C 1
ATOM 736 O O . ALA A 1 95 ? -4.598 8.075 -4.908 1.00 98.44 95 ALA A O 1
ATOM 737 N N . ALA A 1 96 ? -5.027 7.794 -2.718 1.00 98.25 96 ALA A N 1
ATOM 738 C CA . ALA A 1 96 ? -3.635 7.676 -2.317 1.00 98.25 96 ALA A CA 1
ATOM 739 C C . ALA A 1 96 ? -2.949 6.477 -2.981 1.00 98.25 96 ALA A C 1
ATOM 741 O O . ALA A 1 96 ? -1.854 6.629 -3.518 1.00 98.25 96 ALA A O 1
ATOM 742 N N . TRP A 1 97 ? -3.599 5.309 -3.025 1.00 98.44 97 TRP A N 1
ATOM 743 C CA . TRP A 1 97 ? -3.030 4.141 -3.700 1.00 98.44 97 TRP A CA 1
ATOM 744 C C . TRP A 1 97 ? -2.916 4.316 -5.204 1.00 98.44 97 TRP A C 1
ATOM 746 O O . TRP A 1 97 ? -1.904 3.919 -5.780 1.00 98.44 97 TRP A O 1
ATOM 756 N N . GLN A 1 98 ? -3.902 4.942 -5.846 1.00 98.19 98 GLN A N 1
ATOM 757 C CA . GLN A 1 98 ? -3.790 5.238 -7.266 1.00 98.19 98 GLN A CA 1
ATOM 758 C C . GLN A 1 98 ? -2.598 6.170 -7.538 1.00 98.19 98 GLN A C 1
ATOM 76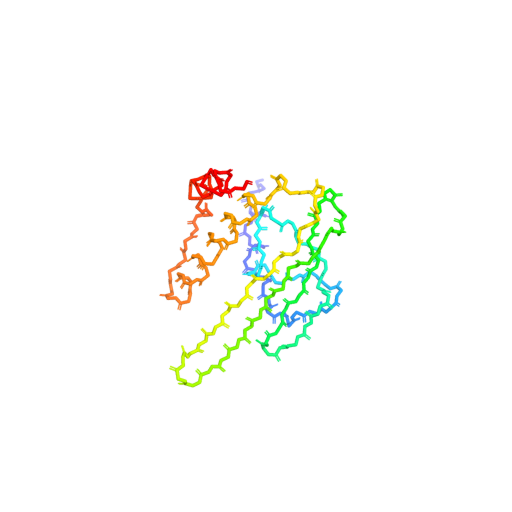0 O O . GLN A 1 98 ? -1.797 5.865 -8.418 1.00 98.19 98 GLN A O 1
ATOM 765 N N . VAL A 1 99 ? -2.429 7.252 -6.767 1.00 98.19 99 VAL A N 1
ATOM 766 C CA . VAL A 1 99 ? -1.269 8.151 -6.921 1.00 98.19 99 VAL A CA 1
ATOM 767 C C . VAL A 1 99 ? 0.041 7.424 -6.636 1.00 98.19 99 VAL A C 1
ATOM 769 O O . VAL A 1 99 ? 0.985 7.565 -7.406 1.00 98.19 99 VAL A O 1
ATOM 772 N N . HIS A 1 100 ? 0.104 6.595 -5.591 1.00 97.88 100 HIS A N 1
ATOM 773 C CA . HIS A 1 100 ? 1.287 5.780 -5.305 1.00 97.88 100 HIS A CA 1
ATOM 774 C C . HIS A 1 100 ? 1.665 4.926 -6.513 1.00 97.88 100 HIS A C 1
ATOM 776 O O . HIS A 1 100 ? 2.825 4.916 -6.911 1.00 97.88 100 HIS A O 1
ATOM 782 N N . LEU A 1 101 ? 0.703 4.228 -7.119 1.00 96.94 101 LEU A N 1
ATOM 783 C CA . LEU A 1 101 ? 0.957 3.384 -8.284 1.00 96.94 101 LEU A CA 1
ATOM 784 C C . LEU A 1 101 ? 1.375 4.214 -9.507 1.00 96.94 101 LEU A C 1
ATOM 786 O O . LEU A 1 101 ? 2.311 3.820 -10.199 1.00 96.94 101 LEU A O 1
ATOM 790 N N . GLU A 1 102 ? 0.763 5.381 -9.739 1.00 96.56 102 GLU A N 1
ATOM 791 C CA . GLU A 1 102 ? 1.194 6.329 -10.780 1.00 96.56 102 GLU A CA 1
ATOM 792 C C . GLU A 1 102 ? 2.676 6.737 -10.584 1.00 96.56 102 GLU A C 1
ATOM 794 O O . GLU A 1 102 ? 3.451 6.729 -11.543 1.00 96.56 102 GLU A O 1
ATOM 799 N N . LEU A 1 103 ? 3.096 7.025 -9.344 1.00 95.69 103 LEU A N 1
ATOM 800 C CA . LEU A 1 103 ? 4.487 7.348 -8.990 1.00 95.69 103 LEU A CA 1
ATOM 801 C C . LEU A 1 103 ? 5.429 6.144 -9.116 1.00 95.69 103 LEU A C 1
ATOM 803 O O . LEU A 1 103 ? 6.546 6.282 -9.613 1.00 95.69 103 LEU A O 1
ATOM 807 N N . PHE A 1 104 ? 4.985 4.966 -8.679 1.00 94.25 104 PHE A N 1
ATOM 808 C CA . PHE A 1 104 ? 5.745 3.722 -8.751 1.00 94.25 104 PHE A CA 1
ATOM 809 C C . PHE A 1 104 ? 6.084 3.377 -10.204 1.00 94.25 104 PHE A C 1
ATOM 811 O O . PHE A 1 104 ? 7.244 3.120 -10.518 1.00 94.25 104 PHE A O 1
ATOM 818 N N . PHE A 1 105 ? 5.104 3.449 -11.110 1.00 92.00 105 PHE A N 1
ATOM 819 C CA . PHE A 1 105 ? 5.343 3.215 -12.533 1.00 92.00 105 PHE A CA 1
ATOM 820 C C . PHE A 1 105 ? 6.241 4.284 -13.160 1.00 92.00 105 PHE A C 1
ATOM 822 O O . PHE A 1 105 ? 7.146 3.933 -13.913 1.00 92.00 105 PHE A O 1
ATOM 829 N N . ALA A 1 106 ? 6.058 5.566 -12.825 1.00 93.75 106 ALA A N 1
ATOM 830 C CA . ALA A 1 106 ? 6.958 6.624 -13.293 1.00 93.75 106 ALA A CA 1
ATOM 831 C C . ALA A 1 106 ? 8.418 6.344 -12.879 1.00 93.75 106 ALA A C 1
ATOM 833 O O . ALA A 1 106 ? 9.326 6.408 -13.710 1.00 93.75 106 ALA A O 1
ATOM 834 N N . ALA A 1 107 ? 8.633 5.916 -11.631 1.00 92.88 107 ALA A N 1
ATOM 835 C CA . ALA A 1 107 ? 9.957 5.589 -11.113 1.00 92.88 107 ALA A CA 1
ATOM 836 C C . ALA A 1 107 ? 10.599 4.381 -11.817 1.00 92.88 107 ALA A C 1
ATOM 838 O O . ALA A 1 107 ? 11.805 4.404 -12.063 1.00 92.88 107 ALA A O 1
ATOM 839 N N . LEU A 1 108 ? 9.818 3.363 -12.206 1.00 90.69 108 LEU A N 1
ATOM 840 C CA . LEU A 1 108 ? 10.312 2.242 -13.025 1.00 90.69 108 LEU A CA 1
ATOM 841 C C . LEU A 1 108 ? 10.825 2.694 -14.403 1.00 90.69 108 LEU A C 1
ATOM 843 O O . LEU A 1 108 ? 11.682 2.033 -14.986 1.00 90.69 108 LEU A O 1
ATOM 847 N N . HIS A 1 109 ? 10.343 3.833 -14.901 1.00 91.44 109 HIS A N 1
ATOM 848 C CA . HIS A 1 109 ? 10.809 4.465 -16.136 1.00 91.44 109 HIS A CA 1
ATOM 849 C C . HIS A 1 109 ? 11.874 5.552 -15.907 1.00 91.44 109 HIS A C 1
ATOM 851 O O . HIS A 1 109 ? 12.228 6.273 -16.838 1.00 91.44 109 HIS A O 1
ATOM 857 N N . GLY A 1 110 ? 12.410 5.666 -14.688 1.00 92.75 110 GLY A N 1
ATOM 858 C CA . GLY A 1 110 ? 13.441 6.645 -14.337 1.00 92.75 110 GLY A CA 1
ATOM 859 C C . GLY A 1 110 ? 12.909 8.053 -14.052 1.00 92.75 110 GLY A C 1
ATOM 860 O O . GLY A 1 110 ? 13.702 8.978 -13.887 1.00 92.75 110 GLY A O 1
ATOM 861 N N . GLU A 1 111 ? 11.591 8.236 -13.967 1.00 93.12 111 GLU A N 1
ATOM 862 C CA . GLU A 1 111 ? 10.967 9.517 -13.647 1.00 93.12 111 GLU A CA 1
ATOM 863 C C . GLU A 1 111 ? 10.559 9.561 -12.168 1.00 93.12 111 GLU A C 1
ATOM 865 O O . GLU A 1 111 ? 9.565 8.968 -11.749 1.00 93.12 111 GLU A O 1
ATOM 870 N N . ILE A 1 112 ? 11.321 10.295 -11.356 1.00 88.31 112 ILE A N 1
ATOM 871 C CA . ILE A 1 112 ? 10.999 10.506 -9.941 1.00 88.31 112 ILE A CA 1
ATOM 872 C C . ILE A 1 112 ? 10.185 11.788 -9.792 1.00 88.31 112 ILE A C 1
ATOM 874 O O . ILE A 1 112 ? 10.707 12.894 -9.934 1.00 88.31 112 ILE A O 1
ATOM 878 N N . ARG A 1 113 ? 8.898 11.641 -9.475 1.00 86.06 113 ARG A N 1
ATOM 879 C CA . ARG A 1 113 ? 7.990 12.765 -9.224 1.00 86.06 113 ARG A CA 1
ATOM 880 C C . ARG A 1 113 ? 7.893 13.024 -7.725 1.00 86.06 113 ARG A C 1
ATOM 882 O O . ARG A 1 113 ? 7.119 12.385 -7.018 1.00 86.06 113 ARG A O 1
ATOM 889 N N . CYS A 1 114 ? 8.704 13.968 -7.266 1.00 81.75 114 CYS A N 1
ATOM 890 C CA . CYS A 1 114 ? 8.674 14.496 -5.909 1.00 81.75 114 CYS A CA 1
ATOM 891 C C . CYS A 1 114 ? 8.551 16.028 -5.969 1.00 81.75 114 CYS A C 1
ATOM 893 O O . CYS A 1 114 ? 9.195 16.641 -6.824 1.00 81.75 114 CYS A O 1
ATOM 895 N N . PRO A 1 115 ? 7.785 16.669 -5.068 1.00 88.75 115 PRO A N 1
ATOM 896 C CA . PRO A 1 115 ? 7.061 16.091 -3.928 1.00 88.75 115 PRO A CA 1
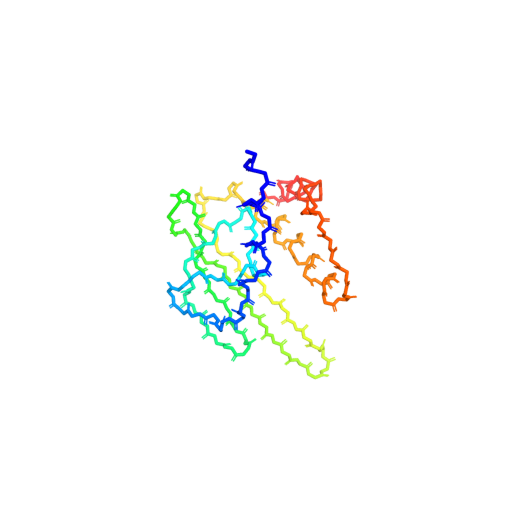ATOM 897 C C . PRO A 1 115 ? 5.819 15.279 -4.335 1.00 88.75 115 PRO A C 1
ATOM 899 O O . PRO A 1 115 ? 5.470 15.211 -5.512 1.00 88.75 115 PRO A O 1
ATOM 902 N N . TRP A 1 116 ? 5.166 14.649 -3.349 1.00 92.00 116 TRP A N 1
ATOM 903 C CA . TRP A 1 116 ? 3.912 13.921 -3.556 1.00 92.00 116 TRP A CA 1
ATOM 904 C C . TRP A 1 116 ? 2.870 14.809 -4.275 1.00 92.00 116 TRP A C 1
ATOM 906 O O . TRP A 1 116 ? 2.649 15.939 -3.829 1.00 92.00 116 TRP A O 1
ATOM 916 N N . PRO A 1 117 ? 2.205 14.334 -5.348 1.00 95.19 117 PRO A N 1
ATOM 917 C CA . PRO A 1 117 ? 1.223 15.124 -6.095 1.00 95.19 117 PRO A CA 1
ATOM 918 C C . PRO A 1 117 ? -0.108 15.313 -5.338 1.00 95.19 117 PRO A C 1
ATOM 920 O O . PRO A 1 117 ? -1.112 14.672 -5.644 1.00 95.19 117 PRO A O 1
ATOM 923 N N . THR A 1 118 ? -0.145 16.212 -4.352 1.00 96.56 118 THR A N 1
ATOM 924 C CA . THR A 1 118 ? -1.326 16.431 -3.492 1.00 96.56 118 THR A CA 1
ATOM 925 C C . THR A 1 118 ? -2.579 16.810 -4.282 1.00 96.56 118 THR A C 1
ATOM 927 O O . THR A 1 118 ? -3.639 16.237 -4.049 1.00 96.56 118 THR A O 1
ATOM 930 N N . GLU A 1 119 ? -2.461 17.696 -5.277 1.00 97.00 119 GLU A N 1
ATOM 931 C CA . GLU A 1 119 ? -3.599 18.110 -6.117 1.00 97.00 119 GLU A CA 1
ATOM 932 C C . GLU A 1 119 ? -4.255 16.917 -6.827 1.00 97.00 119 GLU A C 1
ATOM 934 O O . GLU A 1 119 ? -5.481 16.822 -6.909 1.00 97.00 119 GLU A O 1
ATOM 939 N N . ARG A 1 120 ? -3.435 15.961 -7.285 1.00 97.25 120 ARG A N 1
ATOM 940 C CA . ARG A 1 120 ? -3.906 14.729 -7.920 1.00 97.25 120 ARG A CA 1
ATOM 941 C C . ARG A 1 120 ? -4.631 13.829 -6.921 1.00 97.25 120 ARG A C 1
ATOM 943 O O . ARG A 1 120 ? -5.651 13.231 -7.263 1.00 97.25 120 ARG A O 1
ATOM 950 N N . THR A 1 121 ? -4.133 13.735 -5.689 1.00 97.75 121 THR A N 1
ATOM 951 C CA . THR A 1 121 ? -4.802 12.986 -4.617 1.00 97.75 121 THR A CA 1
ATOM 952 C C . THR A 1 121 ? -6.146 13.611 -4.245 1.00 97.75 121 THR A C 1
ATOM 954 O O . THR A 1 121 ? -7.122 12.878 -4.083 1.00 97.75 121 THR A O 1
ATOM 957 N N . ASP A 1 122 ? -6.241 14.938 -4.177 1.00 98.06 122 ASP A N 1
ATOM 958 C CA . ASP A 1 122 ? -7.490 15.642 -3.865 1.00 98.06 122 ASP A CA 1
ATOM 959 C C . ASP A 1 122 ? -8.539 15.465 -4.973 1.00 98.06 122 ASP A C 1
ATOM 961 O O . ASP A 1 122 ? -9.711 15.184 -4.698 1.00 98.06 122 ASP A O 1
ATOM 965 N N . GLU A 1 123 ? -8.119 15.576 -6.239 1.00 98.25 123 GLU A N 1
ATOM 966 C CA . GLU A 1 123 ? -8.963 15.309 -7.409 1.00 98.25 123 GLU A CA 1
ATOM 967 C C . GLU A 1 123 ? -9.546 13.889 -7.359 1.00 98.25 123 GLU A C 1
ATOM 969 O O . GLU A 1 123 ? -10.763 13.700 -7.461 1.00 98.25 123 GLU A O 1
ATOM 974 N N . LEU A 1 124 ? -8.687 12.884 -7.160 1.00 98.31 124 LEU A N 1
ATOM 975 C CA . LEU A 1 124 ? -9.098 11.483 -7.109 1.00 98.31 124 LEU A CA 1
ATOM 976 C C . LEU A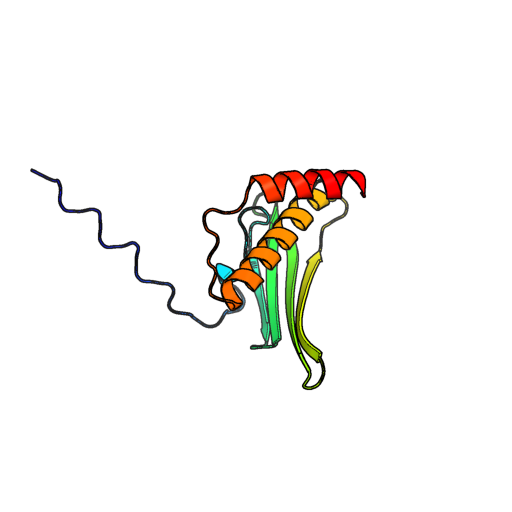 1 124 ? -9.971 11.181 -5.891 1.00 98.31 124 LEU A C 1
ATOM 978 O O . LEU A 1 124 ? -10.925 10.414 -6.010 1.00 98.31 124 LEU A O 1
ATOM 982 N N . THR A 1 125 ? -9.704 11.814 -4.748 1.00 98.38 125 THR A N 1
ATOM 983 C CA . THR A 1 125 ? -10.526 11.665 -3.540 1.00 98.38 125 THR A CA 1
ATOM 984 C C . THR A 1 125 ? -11.961 12.096 -3.821 1.00 98.38 125 THR A C 1
ATOM 986 O O . THR A 1 125 ? -12.895 11.351 -3.520 1.00 98.38 125 THR A O 1
ATOM 989 N N . ARG A 1 126 ? -12.151 13.259 -4.462 1.00 98.25 126 ARG A N 1
ATOM 990 C CA . ARG A 1 126 ? -13.483 13.738 -4.864 1.00 98.25 126 ARG A CA 1
ATOM 991 C C . ARG A 1 126 ? -14.162 12.748 -5.809 1.00 98.25 126 ARG A C 1
ATOM 993 O O . ARG A 1 126 ? -15.298 12.352 -5.569 1.00 98.25 126 ARG A O 1
ATOM 1000 N N . ARG A 1 127 ? -13.436 12.279 -6.827 1.00 98.12 127 ARG A N 1
ATOM 1001 C CA . ARG A 1 127 ? -13.952 11.315 -7.808 1.00 98.12 127 ARG A CA 1
ATOM 1002 C C . ARG A 1 127 ? -14.386 9.991 -7.176 1.00 98.12 127 ARG A C 1
ATOM 1004 O O . ARG A 1 127 ? -15.378 9.407 -7.604 1.00 98.12 127 ARG A O 1
ATOM 1011 N N . TYR A 1 128 ? -13.638 9.473 -6.205 1.00 97.38 128 TYR A N 1
ATOM 1012 C CA . TYR A 1 128 ? -14.013 8.234 -5.524 1.00 97.38 128 TYR A CA 1
ATOM 1013 C C . TYR A 1 128 ? -15.192 8.430 -4.570 1.00 97.38 128 TYR A C 1
ATOM 1015 O O . TYR A 1 128 ? -16.024 7.532 -4.486 1.00 97.38 128 TYR A O 1
ATOM 1023 N N . ALA A 1 129 ? -15.309 9.596 -3.926 1.00 96.56 129 ALA A N 1
ATOM 1024 C CA . ALA A 1 129 ? -16.443 9.923 -3.061 1.00 96.56 129 ALA A CA 1
ATOM 1025 C C . ALA A 1 129 ? -17.768 10.021 -3.834 1.00 96.56 129 ALA A C 1
ATOM 1027 O O . ALA A 1 129 ? -18.816 9.674 -3.310 1.00 96.56 129 ALA A O 1
ATOM 1028 N N . GLU A 1 130 ? -17.729 10.442 -5.100 1.00 95.88 130 GLU A N 1
ATOM 1029 C CA . GLU A 1 130 ? -18.906 10.473 -5.982 1.00 95.88 130 GLU A CA 1
ATOM 1030 C C . GLU A 1 130 ? -19.378 9.073 -6.423 1.00 95.88 130 GLU A C 1
ATOM 1032 O O . GLU A 1 130 ? -20.474 8.931 -6.965 1.00 95.88 130 GLU A O 1
ATOM 1037 N N . ARG A 1 131 ? -18.551 8.034 -6.233 1.00 87.75 131 ARG A N 1
ATOM 1038 C CA . ARG A 1 131 ? -18.826 6.652 -6.669 1.00 87.75 131 ARG A CA 1
ATOM 1039 C C . ARG A 1 131 ? -19.159 5.688 -5.526 1.00 87.75 131 ARG A C 1
ATOM 1041 O O . ARG A 1 131 ? -19.508 4.545 -5.824 1.00 87.75 131 ARG A O 1
ATOM 1048 N N . SER A 1 132 ? -18.992 6.113 -4.274 1.00 67.19 132 SER A N 1
ATOM 1049 C CA . SER A 1 132 ? -19.219 5.332 -3.046 1.00 67.19 132 SER A CA 1
ATOM 1050 C C . SER A 1 132 ? -20.531 5.708 -2.379 1.00 67.19 132 SER A C 1
ATOM 1052 O O . SER A 1 132 ? -21.266 4.782 -1.981 1.00 67.19 132 SER A O 1
#

pLDDT: mean 88.59, std 18.0, range [35.47, 98.69]

Secondary structure (DSSP, 8-state):
---SSSSSSSS-----PPP-TTSPPPGGG--SSS-EEEEEEEETTTEEEEEEEETTEEEEEEEEEEEEETTTEEEEEEEE---GGGGGGHHHHHHHHHHHHHHHHHHHTT----S--HHHHHHHHHHHHTT-

Mean predicted aligned error: 7.49 Å